Protein 6OSX (pdb70)

InterPro domains:
  IPR005586 ABC-type transport auxiliary lipoprotein component [PF03886] (26-181)
  IPR049736 Intermembrane transport lipoprotein PqiC [NF033620] (3-184)

Radius of gyration: 15.81 Å; Cα contacts (8 Å, |Δi|>4): 325; chains: 1; bounding box: 25×44×41 Å

Sequence (153 aa):
ETKSYYQLPLMNRLLWVEQVAVPDYLAGNGVVYQTSDDVQYVVIANNNLWASPLDQQLRNTLVANLSSQLPGWVVASQPLGSDQDTLNVTVTGFHGRYDGAVVVISGEEWLLNHQGQLIKRPFHLELKQQKDDGYDEMVKVLAQGWAQESANIAREIS

Foldseek 3Di:
DAAEEDAQDAALAEEAEEFEAEDPLQFDFFAWEAEDPPDIDGDDRYGYPDGPRVRLRRNLQRLLCVLNVNYRYDNDDDDPQHKYKYWYWYAAHHYNVQKTKTWTKMWIAGPNDIDIGIDIDIDGQPDDDPVSSSVVSSVVSSVVSVVVNVVVD

Organism: Enterobacter cloacae (NCBI:txid550)

B-factor: mean 19.91, std 10.63, range [5.83, 59.85]

Solvent-accessible surface area: 8246 Å² total; per-residue (Å²): 144,113,110,38,130,27,98,4,100,108,139,144,151,56,0,54,0,41,137,4,52,28,47,132,67,2,62,27,112,1,0,2,71,16,55,37,121,120,95,92,64,68,12,119,63,25,20,16,60,35,74,4,50,95,4,0,35,64,5,0,22,19,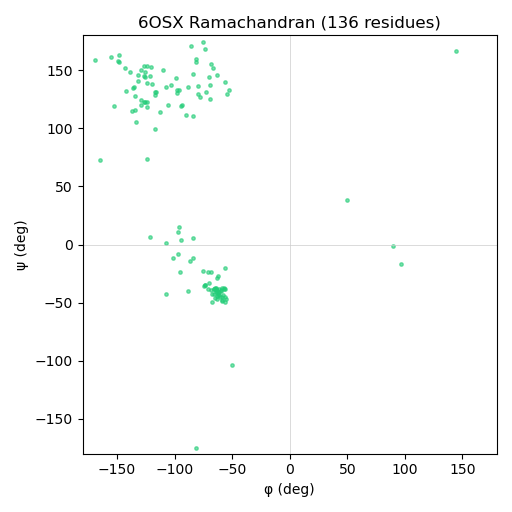9,0,49,66,65,3,124,44,31,57,13,22,29,119,80,65,25,124,111,30,15,24,0,53,3,47,0,66,1,2,8,0,48,123,72,20,7,0,9,0,17,10,76,9,47,22,48,78,131,51,128,97,64,121,99,111,18,119,23,90,46,133,21,176,145,140,45,69,98,39,3,8,118,12,0,20,91,0,2,35,84,1,0,22,48,0,5,158,93,15,104

Secondary structure (DSSP, 8-state):
---EEE-PPP--EEEEEPPPB--GGGSSSEEEEE-SSS-EEEEEEEEESS-HHHHHHHHHHHHHHHH-TTEEEESS---TT-EEEEEEEEEEEEETTSEEEEEEEEEEEETTEEEEEEEEEEEE-SS-SHHHHHHHHHHHHHHHHHHHHHHH-

Structure (mmCIF, N/CA/C/O backbone):
data_6OSX
#
_entry.id   6O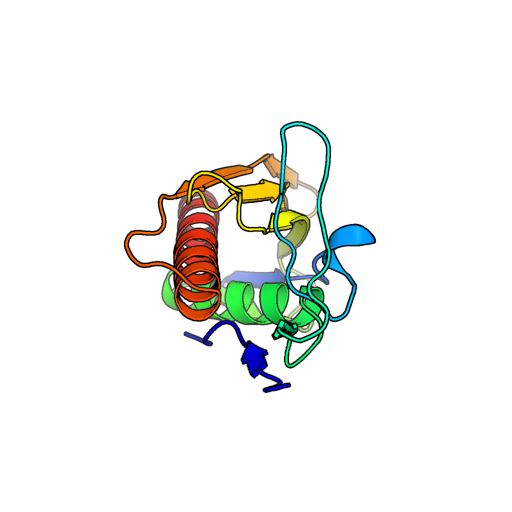SX
#
_cell.length_a   61.219
_cell.length_b   61.219
_cell.length_c   84.534
_cell.angle_alpha   90.000
_cell.angle_beta   90.000
_cell.angle_gamma   120.000
#
_symmetry.space_group_name_H-M   'P 61'
#
loop_
_entity.id
_entity.type
_entity.pdbx_description
1 polymer 'Protein YmbA'
2 non-polymer DI(HYDROXYETHYL)ETHER
3 non-polymer 'ACETATE ION'
4 non-polymer 'SULFATE ION'
5 water water
#
loop_
_atom_site.group_PDB
_atom_site.id
_atom_site.type_symbol
_atom_site.label_atom_id
_atom_site.label_alt_id
_atom_site.label_comp_id
_atom_site.label_asym_id
_atom_site.label_entity_id
_atom_site.label_seq_id
_atom_site.pdbx_PDB_ins_code
_atom_site.Cartn_x
_atom_site.Cartn_y
_atom_site.Cartn_z
_atom_site.occupancy
_atom_site.B_iso_or_equiv
_atom_site.auth_seq_id
_atom_site.auth_comp_id
_atom_site.auth_asym_id
_atom_site.auth_atom_id
_atom_site.pdbx_PDB_model_num
ATOM 1 N N . GLU A 1 1 ? 24.839 49.394 31.046 1.00 54.52 1 GLU A N 1
ATOM 2 C CA . GLU A 1 1 ? 26.274 49.198 30.891 1.00 49.99 1 GLU A CA 1
ATOM 3 C C . GLU A 1 1 ? 26.598 47.721 30.692 1.00 43.98 1 GLU A C 1
ATOM 4 O O . GLU A 1 1 ? 27.588 47.376 30.049 1.00 43.94 1 GLU A O 1
ATOM 6 N N . THR A 1 2 ? 25.752 46.855 31.247 1.00 39.48 2 THR A N 1
ATOM 7 C CA . THR A 1 2 ? 25.979 45.418 31.157 1.00 34.73 2 THR A CA 1
ATOM 8 C C . THR A 1 2 ? 25.778 44.942 29.723 1.00 27.47 2 THR A C 1
ATOM 9 O O . THR A 1 2 ? 24.724 45.174 29.121 1.00 37.34 2 THR A O 1
ATOM 13 N N . LYS A 1 3 ? 26.790 44.278 29.177 1.00 26.82 3 LYS A N 1
ATOM 14 C CA . LYS A 1 3 ? 26.724 43.714 27.835 1.00 23.65 3 LYS A CA 1
ATOM 15 C C . LYS A 1 3 ? 26.376 42.235 27.929 1.00 19.57 3 LYS A C 1
ATOM 16 O O . LYS A 1 3 ? 26.997 41.491 28.694 1.00 21.37 3 LYS A O 1
ATOM 22 N N . SER A 1 4 ? 25.387 41.811 27.147 1.00 13.38 4 SER A N 1
ATOM 23 C CA . SER A 1 4 ? 24.962 40.424 27.127 1.00 10.43 4 SER A CA 1
ATOM 24 C C . SER A 1 4 ? 24.968 39.911 25.700 1.00 9.43 4 SER A C 1
ATOM 25 O O . SER A 1 4 ? 24.655 40.643 24.754 1.00 9.86 4 SER A O 1
ATOM 28 N N . TYR A 1 5 ? 25.323 38.639 25.554 1.00 9.59 5 TYR A N 1
ATOM 29 C CA . TYR A 1 5 ? 25.401 37.994 24.255 1.00 8.94 5 TYR A CA 1
ATOM 30 C C . TYR A 1 5 ? 24.515 36.760 24.238 1.00 7.65 5 TYR A C 1
ATOM 31 O O . TYR A 1 5 ? 24.276 36.139 25.273 1.00 10.99 5 TYR A O 1
ATOM 40 N N . TYR A 1 6 ? 24.044 36.383 23.047 1.00 8.68 6 TYR A N 1
ATOM 41 C CA . TYR A 1 6 ? 22.994 35.377 22.930 1.00 7.63 6 TYR A CA 1
ATOM 42 C C . TYR A 1 6 ? 23.346 34.319 21.900 1.00 10.37 6 TYR A C 1
ATOM 43 O O . TYR A 1 6 ? 23.904 34.625 20.840 1.0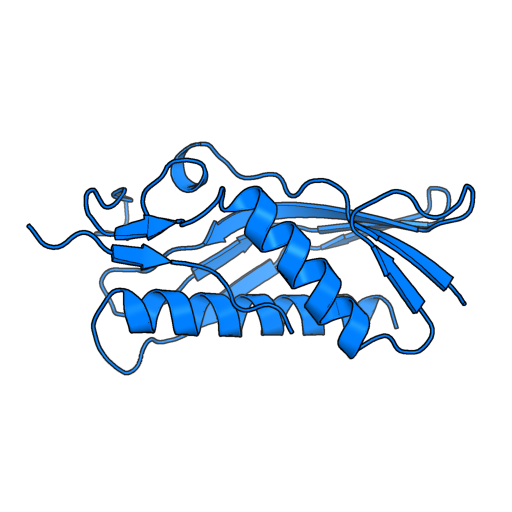0 11.21 6 TYR A O 1
ATOM 52 N N . GLN A 1 7 ? 23.005 33.070 22.215 1.00 14.41 7 GLN A N 1
ATOM 53 C CA . GLN A 1 7 ? 23.189 31.963 21.288 1.00 19.43 7 GLN A CA 1
ATOM 54 C C . GLN A 1 7 ? 21.929 31.106 21.293 1.00 22.43 7 GLN A C 1
ATOM 55 O O . GLN A 1 7 ? 21.361 30.830 22.353 1.00 29.57 7 GLN A O 1
ATOM 61 N N . LEU A 1 8 ? 21.474 30.711 20.112 1.00 18.39 8 LEU A N 1
ATOM 62 C CA . LEU A 1 8 ? 20.400 29.732 20.044 1.00 15.79 8 LEU A CA 1
ATOM 63 C C . LEU A 1 8 ? 20.969 28.374 20.435 1.00 18.84 8 LEU A C 1
ATOM 64 O O . LEU A 1 8 ? 22.027 27.987 19.928 1.00 23.06 8 LEU A O 1
ATOM 69 N N . PRO A 1 9 ? 20.323 27.641 21.335 1.00 20.68 9 PRO A N 1
ATOM 70 C CA . PRO A 1 9 ? 20.911 26.382 21.809 1.00 20.92 9 PRO A CA 1
ATOM 71 C C . PRO A 1 9 ? 20.896 25.318 20.721 1.00 20.79 9 PRO A C 1
ATOM 72 O O . PRO A 1 9 ? 19.953 25.229 19.930 1.00 20.82 9 PRO A O 1
ATOM 76 N N . LEU A 1 10 ? 21.948 24.500 20.695 1.00 22.11 10 LEU A N 1
ATOM 77 C CA . LEU A 1 10 ? 22.088 23.440 19.702 1.00 23.65 10 LEU A CA 1
ATOM 78 C C . LEU A 1 10 ? 21.532 22.130 20.251 1.00 24.11 10 LEU A C 1
ATOM 79 O O . LEU A 1 10 ? 22.019 21.619 21.265 1.00 25.53 10 LEU A O 1
ATOM 84 N N . MET A 1 11 ? 20.525 21.587 19.568 1.00 29.76 11 MET A N 1
ATOM 85 C CA . MET A 1 11 ? 19.838 20.357 19.973 1.00 37.66 11 MET A CA 1
ATOM 86 C C . MET A 1 11 ? 20.805 19.216 20.280 1.00 39.32 11 MET A C 1
ATOM 87 O O . MET A 1 11 ? 21.646 18.869 19.453 1.00 41.41 11 MET A O 1
ATOM 92 N N . ASN A 1 24 ? 20.632 5.871 3.962 1.00 33.83 24 ASN A N 1
ATOM 93 C CA . ASN A 1 24 ? 19.976 7.090 4.412 1.00 30.13 24 ASN A CA 1
ATOM 94 C C . ASN A 1 24 ? 19.681 8.009 3.239 1.00 31.04 24 ASN A C 1
ATOM 95 O O . ASN A 1 24 ? 20.185 7.815 2.134 1.00 38.62 24 ASN A O 1
ATOM 100 N N . ARG A 1 25 ? 18.850 9.011 3.489 1.00 24.03 25 ARG A N 1
ATOM 101 C CA . ARG A 1 25 ? 18.671 10.126 2.576 1.00 23.41 25 ARG A CA 1
ATOM 102 C C . ARG A 1 25 ? 19.527 11.283 3.079 1.00 19.97 25 ARG A C 1
ATOM 103 O O . ARG A 1 25 ? 19.674 11.479 4.287 1.00 23.24 25 ARG A O 1
ATOM 111 N N . LEU A 1 26 ? 20.116 12.033 2.149 1.00 16.72 26 LEU A N 1
ATOM 112 C CA . LEU A 1 26 ? 21.054 13.098 2.483 1.00 13.34 26 LEU A CA 1
ATOM 113 C C . LEU A 1 26 ? 20.412 14.460 2.250 1.00 12.64 26 LEU A C 1
ATOM 114 O O . LEU A 1 26 ? 19.780 14.687 1.212 1.00 15.86 26 LEU A O 1
ATOM 119 N N . LEU A 1 27 ? 20.604 15.378 3.200 1.00 12.21 27 LEU A N 1
ATOM 120 C CA . LEU A 1 27 ? 20.067 16.729 3.102 1.00 10.31 27 LEU A CA 1
ATOM 121 C C . LEU A 1 27 ? 21.143 17.737 3.479 1.00 9.84 27 LEU A C 1
ATOM 122 O O . LEU A 1 27 ? 21.591 17.775 4.633 1.00 11.95 27 LEU A O 1
ATOM 127 N N . TRP A 1 28 ? 21.541 18.561 2.514 1.00 11.17 28 TRP A N 1
ATOM 128 C CA . TRP A 1 28 ? 22.477 19.655 2.749 1.00 11.12 28 TRP A CA 1
ATOM 129 C C . TRP A 1 28 ? 21.688 20.935 3.012 1.00 10.17 28 TRP A C 1
ATOM 130 O O . TRP A 1 28 ? 20.925 21.388 2.152 1.00 11.04 28 TRP A O 1
ATOM 141 N N . VAL A 1 29 ? 21.869 21.514 4.195 1.00 10.82 29 VAL A N 1
ATOM 142 C CA . VAL A 1 29 ? 21.285 22.810 4.529 1.00 10.71 29 VAL A CA 1
ATOM 143 C C . VAL A 1 29 ? 22.283 23.891 4.123 1.00 8.09 29 VAL A C 1
ATOM 144 O O . VAL A 1 29 ? 23.350 24.037 4.732 1.00 11.22 29 VAL A O 1
ATOM 148 N N . GLU A 1 30 ? 21.931 24.665 3.099 1.00 14.55 30 GLU A N 1
ATOM 149 C CA . GLU A 1 30 ? 22.784 25.740 2.603 1.00 17.47 30 GLU A CA 1
ATOM 150 C C . GLU A 1 30 ? 22.742 26.955 3.539 1.00 18.57 30 GLU A C 1
ATOM 151 O O . GLU A 1 30 ? 22.012 26.988 4.536 1.00 16.11 30 GLU A O 1
ATOM 157 N N . GLN A 1 31 ? 23.586 27.944 3.242 1.00 20.86 31 GLN A N 1
ATOM 158 C CA . GLN A 1 31 ? 23.610 29.166 4.039 1.00 19.83 31 GLN A CA 1
ATOM 159 C C . GLN A 1 31 ? 22.223 29.792 4.109 1.00 20.04 31 GLN A C 1
ATOM 160 O O . GLN A 1 31 ? 21.563 29.983 3.085 1.00 22.66 31 GLN A O 1
ATOM 166 N N . VAL A 1 32 ? 21.788 30.106 5.330 1.00 17.56 32 VAL A N 1
ATOM 167 C CA . VAL A 1 32 ? 20.524 30.795 5.561 1.00 15.39 32 VAL A CA 1
ATOM 168 C C . VAL A 1 32 ? 20.718 32.272 5.246 1.00 15.47 32 VAL A C 1
ATOM 169 O O . VAL A 1 32 ? 21.652 32.910 5.750 1.00 17.35 32 VAL A O 1
ATOM 173 N N . ALA A 1 33 ? 19.857 32.817 4.389 1.00 11.40 33 ALA A N 1
ATOM 174 C CA . ALA A 1 33 ? 19.946 34.220 4.013 1.00 13.38 33 ALA A CA 1
ATOM 175 C C . ALA A 1 33 ? 19.153 35.078 4.992 1.00 12.14 33 ALA A C 1
ATOM 176 O O . ALA A 1 33 ? 18.025 34.741 5.360 1.00 11.84 33 ALA A O 1
ATOM 178 N N . VAL A 1 34 ? 19.744 36.193 5.409 1.00 13.68 34 VAL A N 1
ATOM 179 C CA . VAL A 1 34 ? 19.030 37.145 6.259 1.00 12.63 34 VAL A CA 1
ATOM 180 C C . VAL A 1 34 ? 19.193 38.562 5.716 1.00 15.04 34 VAL A C 1
ATOM 181 O O . VAL A 1 34 ? 20.254 38.907 5.167 1.00 20.15 34 VAL A O 1
ATOM 185 N N . PRO A 1 35 ? 18.182 39.415 5.857 1.00 14.51 35 PRO A N 1
ATOM 186 C CA . PRO A 1 35 ? 18.317 40.811 5.423 1.00 14.87 35 PRO A CA 1
ATOM 187 C C . PRO A 1 35 ? 19.194 41.605 6.383 1.00 13.94 35 PRO A C 1
ATOM 188 O O . PRO A 1 35 ? 19.504 41.174 7.497 1.00 15.76 35 PRO A O 1
ATOM 192 N N . ASP A 1 36 ? 19.568 42.810 5.937 1.00 13.70 36 ASP A N 1
ATOM 193 C CA . ASP A 1 36 ? 20.533 43.625 6.679 1.00 13.42 36 ASP A CA 1
ATOM 194 C C . ASP A 1 36 ? 20.099 43.885 8.117 1.00 14.47 36 ASP A C 1
ATOM 195 O O . ASP A 1 36 ? 20.944 43.925 9.019 1.00 15.07 36 ASP A O 1
ATOM 200 N N . TYR A 1 37 ? 18.799 44.106 8.350 1.00 13.89 37 TYR A N 1
ATOM 201 C CA . TYR A 1 37 ? 18.374 44.512 9.690 1.00 12.85 37 TYR A CA 1
ATOM 202 C C . TYR A 1 37 ? 18.546 43.400 10.709 1.00 14.03 37 TYR A C 1
ATOM 203 O O . TYR A 1 37 ? 18.679 43.687 11.906 1.00 16.66 37 TYR A O 1
ATOM 212 N N . LEU A 1 38 ? 18.575 42.148 10.262 1.00 13.69 38 LEU A N 1
ATOM 213 C CA . LEU A 1 38 ? 18.801 41.012 11.144 1.00 14.47 38 LEU A CA 1
ATOM 214 C C . LEU A 1 38 ? 20.250 40.561 11.156 1.00 17.49 38 LEU A C 1
ATOM 215 O O . LEU A 1 38 ? 20.616 39.727 11.992 1.00 19.58 38 LEU A O 1
ATOM 220 N N . ALA A 1 39 ? 21.080 41.108 10.268 1.00 14.91 39 ALA A N 1
ATOM 221 C CA . ALA A 1 39 ? 22.452 40.663 10.083 1.00 15.51 39 ALA A CA 1
ATOM 222 C C . ALA A 1 39 ? 23.456 41.470 10.889 1.00 18.15 39 ALA A C 1
ATOM 223 O O . ALA A 1 39 ? 24.663 41.246 10.750 1.00 23.36 39 ALA A O 1
ATOM 225 N N . GLY A 1 40 ? 22.996 42.409 11.712 1.00 20.48 40 GLY A N 1
ATOM 226 C CA . GLY A 1 40 ? 23.887 43.155 12.568 1.00 23.51 40 GLY A CA 1
ATOM 227 C C . GLY A 1 40 ? 24.233 42.375 13.815 1.00 24.84 40 GLY A C 1
ATOM 228 O O . GLY A 1 40 ? 23.869 41.214 13.993 1.00 27.88 40 GLY A O 1
ATOM 229 N N . ASN A 1 41 ? 24.967 43.037 14.702 1.00 24.26 41 ASN A N 1
ATOM 230 C CA . ASN A 1 41 ? 25.345 42.382 15.946 1.00 24.91 41 ASN A CA 1
ATOM 231 C C . ASN A 1 41 ? 24.164 42.299 16.905 1.00 19.77 41 ASN A C 1
ATOM 232 O O . ASN A 1 41 ? 24.009 41.307 17.626 1.00 17.97 41 ASN A O 1
ATOM 237 N N . GLY A 1 42 ? 23.310 43.317 16.913 1.00 16.30 42 GLY A N 1
ATOM 238 C CA . GLY A 1 42 ? 22.276 43.397 17.923 1.00 14.42 42 GLY A CA 1
ATOM 239 C C . GLY A 1 42 ? 21.034 42.589 17.582 1.00 12.55 42 GLY A C 1
ATOM 240 O O . GLY A 1 42 ? 20.640 42.430 16.423 1.00 12.04 42 GLY A O 1
ATOM 241 N N . VAL A 1 43 ? 20.407 42.066 18.635 1.00 11.87 43 VAL A N 1
ATOM 242 C CA . VAL A 1 43 ? 19.078 41.502 18.497 1.00 9.86 43 VAL A CA 1
ATOM 243 C C . VAL A 1 43 ? 18.096 42.623 18.160 1.00 9.10 43 VAL A C 1
ATOM 244 O O . VAL A 1 43 ? 18.279 43.788 18.538 1.00 13.43 43 VAL A O 1
AT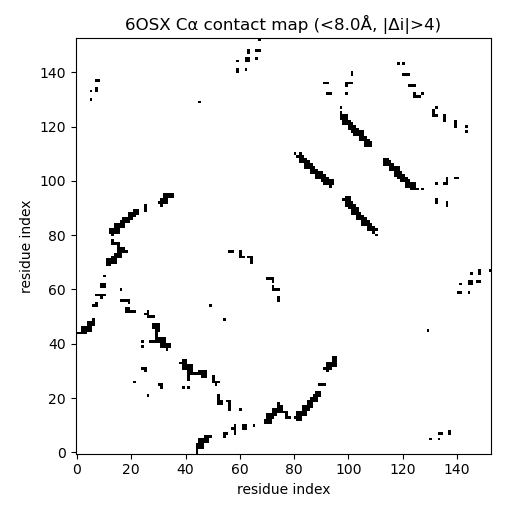OM 248 N N . VAL A 1 44 ? 17.040 42.275 17.461 1.00 9.10 44 VAL A N 1
ATOM 249 C CA . VAL A 1 44 ? 16.108 43.269 16.945 1.00 9.56 44 VAL A CA 1
ATOM 250 C C . VAL A 1 44 ? 14.851 43.297 17.792 1.00 8.82 44 VAL A C 1
ATOM 251 O O . VAL A 1 44 ? 14.307 42.245 18.170 1.00 9.04 44 VAL A O 1
ATOM 255 N N . TYR A 1 45 ? 14.381 44.508 18.079 1.00 8.29 45 TYR A N 1
ATOM 256 C CA . TYR A 1 45 ? 13.124 44.724 18.775 1.00 7.57 45 TYR A CA 1
ATOM 257 C C . TYR A 1 45 ? 12.269 45.672 17.954 1.00 8.24 45 TYR A C 1
ATOM 258 O O . TYR A 1 45 ? 12.698 46.790 17.636 1.00 10.16 45 TYR A O 1
ATOM 267 N N . GLN A 1 46 ? 11.071 45.227 17.599 1.00 6.08 46 GLN A N 1
ATOM 268 C CA . GLN A 1 46 ? 10.151 46.066 16.838 1.00 5.83 46 GLN A CA 1
ATOM 269 C C . GLN A 1 46 ? 9.399 46.961 17.817 1.00 8.27 46 GLN A C 1
ATOM 270 O O . GLN A 1 46 ? 8.579 46.478 18.611 1.00 9.18 46 GLN A O 1
ATOM 276 N N . THR A 1 47 ? 9.691 48.262 17.777 1.00 9.20 47 THR A N 1
ATOM 277 C CA . THR A 1 47 ? 9.172 49.231 18.739 1.00 8.89 47 THR A CA 1
ATOM 278 C C . THR A 1 47 ? 7.807 49.793 18.364 1.00 10.67 47 THR A C 1
ATOM 279 O O . THR A 1 47 ? 7.170 50.445 19.196 1.00 12.29 47 THR A O 1
ATOM 283 N N . SER A 1 48 ? 7.356 49.605 17.133 1.00 9.31 48 SER A N 1
ATOM 284 C CA . SER A 1 48 ? 6.084 50.168 16.700 1.00 8.58 48 SER A CA 1
ATOM 285 C C . SER A 1 48 ? 5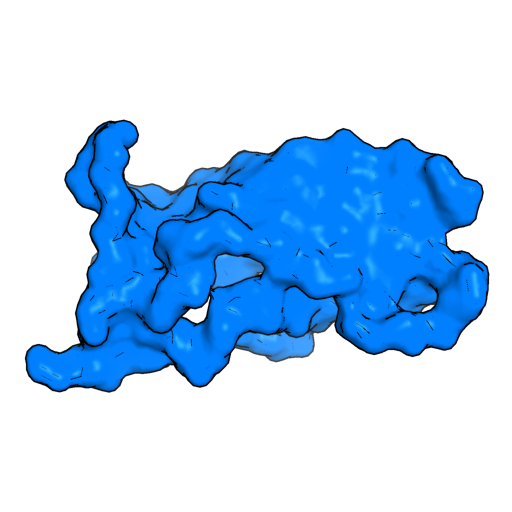.657 49.412 15.454 1.00 9.98 48 SER A C 1
ATOM 286 O O . SER A 1 48 ? 6.329 48.470 15.022 1.00 11.55 48 SER A O 1
ATOM 289 N N A ASP A 1 49 ? 4.541 49.856 14.860 0.58 12.45 49 ASP A N 1
ATOM 290 N N B ASP A 1 49 ? 4.536 49.813 14.862 0.42 10.32 49 ASP A N 1
ATOM 291 C CA A ASP A 1 49 ? 4.067 49.276 13.608 0.58 15.13 49 ASP A CA 1
ATOM 292 C CA B ASP A 1 49 ? 4.182 49.109 13.636 0.42 10.27 49 ASP A CA 1
ATOM 293 C C A ASP A 1 49 ? 5.032 49.502 12.449 0.58 12.66 49 ASP A C 1
ATOM 294 C C B ASP A 1 49 ? 5.120 49.417 12.474 0.42 8.40 49 ASP A C 1
ATOM 295 O O A ASP A 1 49 ? 4.944 48.790 11.443 0.58 17.83 49 ASP A O 1
ATOM 296 O O B ASP A 1 49 ? 5.097 48.681 11.481 0.42 12.00 49 ASP A O 1
ATOM 305 N N . VAL A 1 50 ? 5.961 50.449 12.577 1.00 9.73 50 VAL A N 1
ATOM 306 C CA . VAL A 1 50 ? 6.875 50.795 11.490 1.00 10.26 50 VAL A CA 1
ATOM 307 C C . VAL A 1 50 ? 8.356 50.572 11.792 1.00 10.88 50 VAL A C 1
ATOM 308 O O . VAL A 1 50 ? 9.152 50.517 10.842 1.00 14.05 50 VAL A O 1
ATOM 312 N N . GLN A 1 51 ? 8.775 50.489 13.054 1.00 8.27 51 GLN A N 1
ATOM 313 C CA . GLN A 1 51 ? 10.194 50.626 13.372 1.00 8.23 51 GLN A CA 1
ATOM 314 C C . GLN A 1 51 ? 10.764 49.384 14.045 1.00 7.38 51 GLN A C 1
ATOM 315 O O . GLN A 1 51 ? 10.133 48.790 14.928 1.00 8.74 51 GLN A O 1
ATOM 321 N N . TYR A 1 52 ? 11.975 49.016 13.628 1.00 7.77 52 TYR A N 1
ATOM 322 C CA . TYR A 1 52 ? 12.743 47.909 14.190 1.00 8.08 52 TYR A CA 1
ATOM 323 C C . TYR A 1 52 ? 14.076 48.479 14.646 1.00 9.53 52 TYR A C 1
ATOM 324 O O . TYR A 1 52 ? 14.799 49.076 13.849 1.00 15.13 52 TYR A O 1
ATOM 333 N N A VAL A 1 53 ? 14.415 48.279 15.916 0.53 8.53 53 VAL A N 1
ATOM 334 N N B VAL A 1 53 ? 14.391 48.337 15.929 0.47 9.80 53 VAL A N 1
ATOM 335 C CA A VAL A 1 53 ? 15.628 48.848 16.491 0.53 9.09 53 VAL A CA 1
ATOM 336 C CA B VAL A 1 53 ? 15.642 48.859 16.467 0.47 11.03 53 VAL A CA 1
ATOM 337 C C A VAL A 1 53 ? 16.607 47.734 16.826 0.53 8.16 53 VAL A C 1
ATOM 338 C C B VAL A 1 53 ? 16.594 47.705 16.725 0.47 9.53 53 VAL A C 1
ATOM 339 O O A VAL A 1 53 ? 16.221 46.705 17.390 0.53 10.99 53 VAL A O 1
ATOM 340 O O B VAL A 1 53 ? 16.175 46.607 17.108 0.47 10.27 53 VAL A O 1
ATOM 347 N N . ILE A 1 54 ? 17.878 47.954 16.495 1.00 10.21 54 ILE A N 1
ATOM 348 C CA . ILE A 1 54 ? 18.938 46.997 16.770 1.00 9.21 54 ILE A CA 1
ATOM 349 C C . ILE A 1 54 ? 19.494 47.332 18.146 1.00 10.15 54 ILE A C 1
ATOM 350 O O . ILE A 1 54 ? 19.902 48.473 18.399 1.00 13.07 54 ILE A O 1
ATOM 355 N N . ALA A 1 55 ? 19.472 46.352 19.050 1.00 11.76 55 ALA A N 1
ATOM 356 C CA . ALA A 1 55 ? 19.975 46.574 20.402 1.00 12.45 55 ALA A CA 1
ATOM 357 C C . ALA A 1 55 ? 21.466 46.897 20.381 1.00 14.13 55 ALA A C 1
ATOM 358 O O . ALA A 1 55 ? 22.230 46.381 19.563 1.00 14.96 55 ALA A O 1
ATOM 360 N N . ASN A 1 56 ? 21.886 47.760 21.298 1.00 15.96 56 ASN A N 1
ATOM 361 C CA . ASN A 1 56 ? 23.296 48.112 21.387 1.00 18.08 56 ASN A CA 1
ATOM 362 C C . ASN A 1 56 ? 24.053 47.290 22.419 1.00 18.63 56 ASN A C 1
ATOM 363 O O . ASN A 1 56 ? 25.275 47.145 22.298 1.00 18.46 56 ASN A O 1
ATOM 368 N N . ASN A 1 57 ? 23.362 46.741 23.416 1.00 14.98 57 ASN A N 1
ATOM 369 C CA . ASN A 1 57 ? 24.010 46.029 24.510 1.00 15.42 57 ASN A CA 1
ATOM 370 C C . ASN A 1 57 ? 23.550 44.589 24.637 1.00 13.22 57 ASN A C 1
ATOM 371 O O . ASN A 1 57 ? 23.924 43.911 25.605 1.00 15.80 57 ASN A O 1
ATOM 376 N N . ASN A 1 58 ? 22.748 44.103 23.694 1.00 11.60 58 ASN A N 1
ATOM 377 C CA . ASN A 1 58 ? 22.261 42.730 23.706 1.00 9.23 58 ASN A CA 1
ATOM 378 C C . ASN A 1 58 ? 22.466 42.195 22.303 1.00 9.28 58 ASN A C 1
ATOM 379 O O . ASN A 1 58 ? 21.747 42.587 21.377 1.00 10.65 58 ASN A O 1
ATOM 384 N N . LEU A 1 59 ? 23.471 41.339 22.151 1.00 8.34 59 LEU A N 1
ATOM 385 C CA . LEU A 1 59 ? 24.081 41.044 20.862 1.00 8.47 59 LEU A CA 1
ATOM 386 C C . LEU A 1 59 ? 24.149 39.539 20.644 1.00 10.10 59 LEU A C 1
ATOM 387 O O . LEU A 1 59 ? 24.274 38.766 21.593 1.00 11.09 59 LEU A O 1
ATOM 392 N N . TRP A 1 60 ? 24.094 39.121 19.381 1.00 8.65 60 TRP A N 1
ATOM 393 C CA . TRP A 1 60 ? 24.327 37.714 19.070 1.00 9.05 60 TRP A CA 1
ATOM 394 C C . TRP A 1 60 ? 25.791 37.355 19.318 1.00 8.66 60 TRP A C 1
ATOM 395 O O . TRP A 1 60 ? 26.704 38.111 18.965 1.00 10.81 60 TRP A O 1
ATOM 406 N N . ALA A 1 61 ? 26.019 36.189 19.934 1.00 10.53 61 ALA A N 1
ATOM 407 C CA . ALA A 1 61 ? 27.385 35.757 20.232 1.00 10.87 61 ALA A CA 1
ATOM 408 C C . ALA A 1 61 ? 28.152 35.355 18.978 1.00 14.13 61 ALA A C 1
ATOM 409 O O . ALA A 1 61 ? 29.390 35.359 18.982 1.00 16.55 61 ALA A O 1
ATOM 411 N N . SER A 1 62 ? 27.441 34.975 17.929 1.00 13.09 62 SER A N 1
ATOM 412 C CA . SER A 1 62 ? 28.005 34.668 16.628 1.00 14.55 62 SER A CA 1
ATOM 413 C C . SER A 1 62 ? 26.946 35.056 15.612 1.00 14.09 62 SER A C 1
ATOM 414 O O . SER A 1 62 ? 25.793 35.291 15.990 1.00 13.36 62 SER A O 1
ATOM 417 N N . PRO A 1 63 ? 27.311 35.205 14.339 1.00 15.95 63 PRO A N 1
ATOM 418 C CA . PRO A 1 63 ? 26.350 35.728 13.358 1.00 14.61 63 PRO A CA 1
ATOM 419 C C . PRO A 1 63 ? 25.040 34.949 13.355 1.00 11.23 63 PRO A C 1
ATOM 420 O O . PRO A 1 63 ? 25.023 33.717 13.348 1.00 12.95 63 PRO A O 1
ATOM 424 N N . LEU A 1 64 ? 23.928 35.688 13.377 1.00 12.09 64 LEU A N 1
ATOM 425 C CA . LEU A 1 64 ? 22.617 35.047 13.446 1.00 9.28 64 LEU A CA 1
ATOM 426 C C . LEU A 1 64 ? 22.402 34.080 12.285 1.00 9.83 64 LEU A C 1
ATOM 427 O O . LEU A 1 64 ? 21.828 33.001 12.471 1.00 10.55 64 LEU A O 1
ATOM 432 N N . ASP A 1 65 ? 22.867 34.433 11.079 1.00 10.71 65 ASP A N 1
ATOM 433 C CA . ASP A 1 65 ? 22.657 33.531 9.949 1.00 13.50 65 ASP A CA 1
ATOM 434 C C . ASP A 1 65 ? 23.329 32.180 10.175 1.00 14.08 65 ASP A C 1
ATOM 435 O O . ASP A 1 65 ? 22.752 31.130 9.859 1.00 11.63 65 ASP A O 1
ATOM 440 N N . GLN A 1 66 ? 24.519 32.180 10.779 1.00 14.19 66 GLN A N 1
ATOM 441 C CA . GLN A 1 66 ? 25.182 30.921 11.100 1.00 12.83 66 GLN A CA 1
ATOM 442 C C . GLN A 1 66 ? 24.425 30.160 12.181 1.00 12.13 66 GLN A C 1
ATOM 443 O O . GLN A 1 66 ? 24.271 28.934 12.095 1.00 13.53 66 GLN A O 1
ATOM 449 N N . GLN A 1 67 ? 23.954 30.868 13.210 1.00 8.61 67 GLN A N 1
ATOM 450 C CA . GLN A 1 67 ? 23.203 30.214 14.279 1.00 9.39 67 GLN A CA 1
ATOM 451 C C . GLN A 1 67 ? 21.917 29.593 13.758 1.00 8.94 67 GLN A C 1
ATOM 452 O O . GLN A 1 67 ? 21.548 28.483 14.163 1.00 11.16 67 GLN A O 1
ATOM 458 N N . LEU A 1 68 ? 21.209 30.303 12.879 1.00 8.11 68 LEU A N 1
ATOM 459 C CA . LEU A 1 68 ? 19.989 29.746 12.300 1.00 8.55 68 LEU A CA 1
ATOM 460 C C . LEU A 1 68 ? 20.290 28.475 11.521 1.00 8.20 68 LEU A C 1
ATOM 461 O O . LEU A 1 68 ? 19.553 27.484 11.625 1.00 9.97 68 LEU A O 1
ATOM 466 N N . ARG A 1 69 ? 21.368 28.485 10.733 1.00 10.27 69 ARG A N 1
ATOM 467 C CA . ARG A 1 69 ? 21.722 27.306 9.949 1.00 9.76 69 ARG A CA 1
ATOM 468 C C . ARG A 1 69 ? 22.101 26.138 10.852 1.00 9.08 69 ARG A C 1
ATOM 469 O O . ARG A 1 69 ? 21.636 25.009 10.650 1.00 10.77 69 ARG A O 1
ATOM 477 N N . ASN A 1 70 ? 22.935 26.393 11.865 1.00 10.73 70 ASN A N 1
ATOM 478 C CA . ASN A 1 70 ? 23.429 25.304 12.704 1.00 10.33 70 ASN A CA 1
ATOM 479 C C . ASN A 1 70 ? 22.316 24.698 13.544 1.00 10.66 70 ASN A C 1
ATOM 480 O O . ASN A 1 70 ? 22.257 23.473 13.712 1.00 13.45 70 ASN A O 1
ATOM 485 N N . THR A 1 71 ? 21.407 25.528 14.060 1.00 10.57 71 THR A N 1
ATOM 486 C CA . THR A 1 71 ? 20.303 24.976 14.840 1.00 10.45 71 THR A CA 1
ATOM 487 C C . THR A 1 71 ? 19.281 24.281 13.947 1.00 10.76 71 THR A C 1
ATOM 488 O O . THR A 1 71 ? 18.700 23.265 14.348 1.00 12.86 7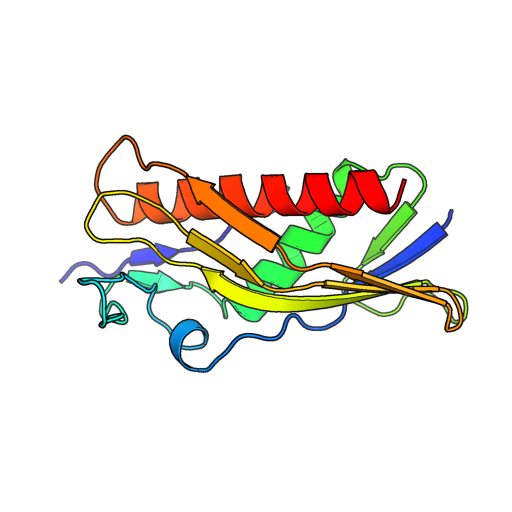1 THR A O 1
ATOM 492 N N . LEU A 1 72 ? 19.053 24.799 12.737 1.00 11.24 72 LEU A N 1
ATOM 493 C CA . LEU A 1 72 ? 18.183 24.101 11.797 1.00 9.98 72 LEU A CA 1
ATOM 494 C C . LEU A 1 72 ? 18.717 22.702 11.501 1.00 9.74 72 LEU A C 1
ATOM 495 O O . LEU A 1 72 ? 17.962 21.721 11.509 1.00 12.00 72 LEU A O 1
ATOM 500 N N . VAL A 1 73 ? 20.028 22.588 11.255 1.00 11.27 73 VAL A N 1
ATOM 501 C CA . VAL A 1 73 ? 20.637 21.273 11.046 1.00 11.99 73 VAL A CA 1
ATOM 502 C C . VAL A 1 73 ? 20.422 20.372 12.260 1.00 11.53 73 VAL A C 1
ATOM 503 O O . VAL A 1 73 ? 20.000 19.219 12.128 1.00 13.57 73 VAL A O 1
ATOM 507 N N . ALA A 1 74 ? 20.700 20.887 13.465 1.00 12.33 74 ALA A N 1
ATOM 508 C CA . ALA A 1 74 ? 20.579 20.054 14.661 1.00 14.62 74 ALA A CA 1
ATOM 509 C C . ALA A 1 74 ? 19.131 19.661 14.913 1.00 14.90 74 ALA A C 1
ATOM 510 O O . ALA A 1 74 ? 18.845 18.505 15.261 1.00 16.19 74 ALA A O 1
ATOM 512 N N . ASN A 1 75 ? 18.208 20.616 14.750 1.00 13.69 75 ASN A N 1
ATOM 513 C CA . ASN A 1 75 ? 16.788 20.341 14.947 1.00 13.41 75 ASN A CA 1
ATOM 514 C C . ASN A 1 75 ? 16.280 19.316 13.938 1.00 13.62 75 ASN A C 1
ATOM 515 O O . ASN A 1 75 ? 15.568 18.374 14.298 1.00 17.26 75 ASN A O 1
ATOM 520 N N . LEU A 1 76 ? 16.616 19.500 12.659 1.00 12.65 76 LEU A N 1
ATOM 521 C CA . LEU A 1 76 ? 16.188 18.548 11.637 1.00 13.22 76 LEU A CA 1
ATOM 522 C C . LEU A 1 76 ? 16.784 17.171 11.880 1.00 16.81 76 LEU A C 1
ATOM 523 O O . LEU A 1 76 ? 16.110 16.155 11.682 1.00 17.16 76 LEU A O 1
ATOM 528 N N . SER A 1 77 ? 18.056 17.116 12.291 1.00 16.23 77 SER A N 1
ATOM 529 C CA . SER A 1 77 ? 18.696 15.828 12.548 1.00 17.51 77 SER A CA 1
ATOM 530 C C . SER A 1 77 ? 17.943 15.045 13.611 1.00 20.22 77 SER A C 1
ATOM 531 O O . SER A 1 77 ? 17.828 13.816 13.523 1.00 23.68 77 SER A O 1
ATOM 534 N N . SER A 1 78 ? 17.419 15.740 14.623 1.00 19.79 78 SER A N 1
ATOM 535 C CA . SER A 1 78 ? 16.762 15.047 15.724 1.00 24.19 78 SER A CA 1
ATOM 536 C C . SER A 1 78 ? 15.382 14.523 15.347 1.00 28.59 78 SER A C 1
ATOM 537 O O . SER A 1 78 ? 14.903 13.579 15.980 1.00 28.31 78 SER A O 1
ATOM 540 N N . GLN A 1 79 ? 14.727 15.088 14.333 1.00 25.79 79 GLN A N 1
ATOM 541 C CA . GLN A 1 79 ? 13.406 14.595 13.961 1.00 30.78 79 GLN A CA 1
ATOM 542 C C . GLN A 1 79 ? 13.366 13.805 12.665 1.00 30.07 79 GLN A C 1
ATOM 543 O O . GLN A 1 79 ? 12.285 13.356 12.273 1.00 32.56 79 GLN A O 1
ATOM 549 N N . LEU A 1 80 ? 14.501 13.611 12.000 1.00 26.56 80 LEU A N 1
ATOM 550 C CA . LEU A 1 80 ? 14.572 12.846 10.754 1.00 25.72 80 LEU A CA 1
ATOM 551 C C . LEU A 1 80 ? 15.583 11.717 10.918 1.00 28.66 80 LEU A C 1
ATOM 552 O O . LEU A 1 80 ? 16.686 11.764 10.362 1.00 27.88 80 LEU A O 1
ATOM 557 N N . PRO A 1 81 ? 15.230 10.675 11.677 1.00 32.25 81 PRO A N 1
ATOM 558 C CA . PRO A 1 81 ? 16.200 9.598 11.934 1.00 36.49 81 PRO A CA 1
ATOM 559 C C . PRO A 1 81 ? 16.657 8.866 10.686 1.00 36.28 81 PRO A C 1
ATOM 560 O O . PRO A 1 81 ? 17.770 8.325 10.671 1.00 41.80 81 PRO A O 1
ATOM 564 N N . GLY A 1 82 ? 15.838 8.829 9.640 1.00 32.79 82 GLY A N 1
ATOM 565 C CA . GLY A 1 82 ? 16.232 8.208 8.395 1.00 32.13 82 GLY A CA 1
ATOM 566 C C . GLY A 1 82 ? 17.040 9.081 7.466 1.00 29.44 82 GLY A C 1
ATOM 567 O O . GLY A 1 82 ? 17.329 8.669 6.339 1.00 30.72 82 GLY A O 1
ATOM 568 N N . TRP A 1 83 ? 17.418 10.280 7.903 1.00 24.70 83 TRP A N 1
ATOM 569 C CA . TRP A 1 83 ? 18.159 11.224 7.083 1.00 19.04 83 TRP A CA 1
ATOM 570 C C . TRP A 1 83 ? 19.490 11.557 7.741 1.00 20.24 83 TRP A C 1
ATOM 571 O O . TRP A 1 83 ? 19.629 11.504 8.968 1.00 22.50 83 TRP A O 1
ATOM 582 N N . VAL A 1 84 ? 20.468 11.910 6.913 1.00 17.20 84 VAL A N 1
ATOM 583 C CA . VAL A 1 84 ? 21.676 12.594 7.361 1.00 15.51 84 VAL A CA 1
ATOM 584 C C . VAL A 1 84 ? 21.555 14.046 6.924 1.00 15.93 84 VAL A C 1
ATOM 585 O O . VAL A 1 84 ? 21.420 14.329 5.727 1.00 15.31 84 VAL A O 1
ATOM 589 N N . VAL A 1 85 ? 21.582 14.963 7.893 1.00 15.94 85 VAL A N 1
ATOM 590 C CA . VAL A 1 85 ? 21.413 16.391 7.653 1.00 12.51 85 VAL A CA 1
ATOM 591 C C . VAL A 1 85 ? 22.696 17.090 8.071 1.00 12.67 85 VAL A C 1
ATOM 592 O O . VAL A 1 85 ? 23.204 16.848 9.172 1.00 15.34 85 VAL A O 1
ATOM 596 N N . ALA A 1 86 ? 23.218 17.961 7.209 1.00 11.30 86 ALA A N 1
ATOM 597 C CA . ALA A 1 86 ? 24.473 18.637 7.524 1.00 11.64 86 ALA A CA 1
ATOM 598 C C . ALA A 1 86 ? 24.494 20.031 6.915 1.00 11.98 86 ALA A C 1
ATOM 599 O O . ALA A 1 86 ? 23.812 20.306 5.928 1.00 12.84 86 ALA A O 1
ATOM 601 N N . SER A 1 87 ? 25.323 20.903 7.503 1.00 11.05 87 SER A N 1
ATOM 602 C CA . SER A 1 87 ? 25.613 22.217 6.940 1.00 10.87 87 SER A CA 1
ATOM 603 C C . SER A 1 87 ? 26.716 22.190 5.882 1.00 13.12 87 SER A C 1
ATOM 604 O O . SER A 1 87 ? 26.919 23.197 5.192 1.00 14.98 87 SER A O 1
ATOM 607 N N . GLN A 1 88 ? 27.439 21.093 5.749 1.00 16.10 88 GLN A N 1
ATOM 608 C CA . GLN A 1 88 ? 28.407 20.955 4.678 1.00 18.09 88 GLN A CA 1
ATOM 609 C C . GLN A 1 88 ? 27.906 19.934 3.670 1.00 16.97 88 GLN A C 1
ATOM 610 O O . GLN A 1 88 ? 27.172 19.012 4.039 1.00 17.34 88 GLN A O 1
ATOM 616 N N . PRO A 1 89 ? 28.269 20.075 2.392 1.00 14.64 89 PRO A N 1
ATOM 617 C CA . PRO A 1 89 ? 27.763 19.140 1.380 1.00 15.69 89 PRO A CA 1
ATOM 618 C C . PRO A 1 89 ? 28.102 17.699 1.730 1.00 15.34 89 PRO A C 1
ATOM 619 O O . PRO A 1 89 ? 29.203 17.395 2.201 1.00 15.54 89 PRO A O 1
ATOM 623 N N . LEU A 1 90 ? 27.138 16.813 1.478 1.00 14.33 90 LEU A N 1
ATOM 624 C CA . LEU A 1 90 ? 27.200 15.406 1.852 1.00 14.50 90 LEU A CA 1
ATOM 625 C C . LEU A 1 90 ? 27.417 14.468 0.679 1.00 16.73 90 LEU A C 1
ATOM 626 O O . LEU A 1 90 ? 28.187 13.514 0.795 1.00 17.73 90 LEU A O 1
ATOM 631 N N . GLY A 1 91 ? 26.747 14.687 -0.443 1.00 16.70 91 GLY A N 1
ATOM 632 C CA . GLY A 1 91 ? 26.873 13.762 -1.550 1.00 18.73 91 GLY A CA 1
ATOM 633 C C . GLY A 1 91 ? 26.251 14.333 -2.798 1.00 19.36 91 GLY A C 1
ATOM 634 O O . GLY A 1 91 ? 25.390 15.214 -2.739 1.00 18.87 91 GLY A O 1
ATOM 635 N N . SER A 1 92 ? 26.687 13.798 -3.938 1.00 21.39 92 SER A N 1
ATOM 636 C CA . SER A 1 92 ? 26.221 14.335 -5.213 1.00 25.38 92 SER A CA 1
ATOM 637 C C . SER A 1 92 ? 24.713 14.173 -5.407 1.00 25.61 92 SER A C 1
ATOM 638 O O . SER A 1 92 ? 24.092 14.994 -6.092 1.00 29.34 92 SER A O 1
ATOM 641 N N . ASP A 1 93 ? 24.102 13.148 -4.811 1.00 25.32 93 ASP A N 1
ATOM 642 C CA . ASP A 1 93 ? 22.667 12.908 -4.951 1.00 23.21 93 ASP A CA 1
ATOM 643 C C . ASP A 1 93 ? 21.840 13.490 -3.802 1.00 23.25 93 ASP A C 1
ATOM 644 O O . ASP A 1 93 ? 20.665 13.135 -3.649 1.00 26.03 93 ASP A O 1
ATOM 649 N N . GLN A 1 94 ? 22.415 14.380 -3.003 1.00 18.01 94 GLN A N 1
ATOM 650 C CA . GLN A 1 94 ? 21.724 14.912 -1.840 1.00 15.11 94 GLN A CA 1
ATOM 651 C C . GLN A 1 94 ? 20.559 15.801 -2.262 1.00 14.36 94 GLN A C 1
ATOM 652 O O . GLN A 1 94 ? 20.531 16.372 -3.361 1.00 17.32 94 GLN A O 1
ATOM 658 N N . ASP A 1 95 ? 19.584 15.914 -1.365 1.00 12.34 95 ASP A N 1
ATOM 659 C CA . ASP A 1 95 ? 18.648 17.020 -1.447 1.00 12.65 95 ASP A CA 1
ATOM 660 C C . ASP A 1 95 ? 19.288 18.255 -0.826 1.00 13.05 95 ASP A C 1
ATOM 661 O O . ASP A 1 95 ? 20.238 18.159 -0.039 1.00 13.93 95 ASP A O 1
ATOM 666 N N . THR A 1 96 ? 18.764 19.429 -1.182 1.00 10.82 96 THR A N 1
ATOM 667 C CA . THR A 1 96 ? 19.234 20.680 -0.595 1.00 10.90 96 THR A CA 1
ATOM 668 C C . THR A 1 96 ? 18.076 21.465 0.004 1.00 10.34 96 THR A C 1
ATOM 669 O O . THR A 1 96 ? 16.943 21.420 -0.489 1.00 12.52 96 THR A O 1
ATOM 673 N N . LEU A 1 97 ? 18.383 22.211 1.066 1.00 10.20 97 LEU A N 1
ATOM 674 C CA . LEU A 1 97 ? 17.417 23.093 1.703 1.00 10.98 97 LEU A CA 1
ATOM 675 C C . LEU A 1 97 ? 18.022 24.485 1.766 1.00 9.71 97 LEU A C 1
ATOM 676 O O . LEU A 1 97 ? 19.111 24.667 2.332 1.00 11.72 97 LEU A O 1
ATOM 681 N N . ASN A 1 98 ? 17.323 25.458 1.182 1.00 10.17 98 ASN A N 1
ATOM 682 C CA . ASN A 1 98 ? 17.718 26.859 1.220 1.00 11.02 98 ASN A CA 1
ATOM 683 C C . ASN A 1 98 ? 16.642 27.638 1.954 1.00 12.44 98 ASN A C 1
ATOM 684 O O . ASN A 1 98 ? 15.455 27.528 1.618 1.00 14.57 98 ASN A O 1
ATOM 689 N N . VAL A 1 99 ? 17.051 28.425 2.948 1.00 11.31 99 VAL A N 1
ATOM 690 C CA . VAL A 1 99 ? 16.121 29.177 3.779 1.00 11.12 99 VAL A CA 1
ATOM 691 C C . VAL A 1 99 ? 16.477 30.655 3.730 1.00 10.45 99 VAL A C 1
ATOM 692 O O . VAL A 1 99 ? 17.657 31.027 3.787 1.00 12.62 99 VAL A O 1
ATOM 696 N N . THR A 1 100 ? 15.451 31.494 3.655 1.00 9.71 100 THR A N 1
ATOM 697 C CA . THR A 1 100 ? 15.582 32.920 3.902 1.00 11.38 100 THR A CA 1
ATOM 698 C C . THR A 1 100 ? 14.748 33.239 5.136 1.00 10.02 100 THR A C 1
ATOM 699 O O . THR A 1 100 ? 13.596 32.804 5.240 1.00 13.84 100 THR A O 1
ATOM 703 N N . VAL A 1 101 ? 15.333 33.963 6.086 1.00 10.07 101 VAL A N 1
ATOM 704 C CA . VAL A 1 101 ? 14.624 34.363 7.293 1.00 10.93 101 VAL A CA 1
ATOM 705 C C . VAL A 1 101 ? 14.473 35.868 7.221 1.00 11.96 101 VAL A C 1
ATOM 706 O O . VAL A 1 101 ? 15.474 36.598 7.256 1.00 15.94 101 VAL A O 1
ATOM 710 N N . THR A 1 102 ? 13.223 36.331 7.093 1.00 10.59 102 THR A N 1
ATOM 711 C CA . THR A 1 102 ? 12.920 37.751 6.967 1.00 13.22 102 T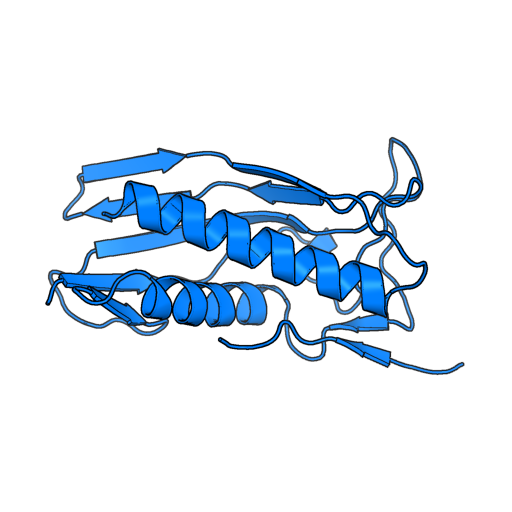HR A CA 1
ATOM 712 C C . THR A 1 102 ? 12.425 38.385 8.261 1.00 13.46 102 THR A C 1
ATOM 713 O O . THR A 1 102 ? 12.321 39.617 8.325 1.00 14.47 102 THR A O 1
ATOM 717 N N . GLY A 1 103 ? 12.098 37.585 9.274 1.00 9.50 103 GLY A N 1
ATOM 718 C CA . GLY A 1 103 ? 11.668 38.088 10.568 1.00 9.26 103 GLY A CA 1
ATOM 719 C C . GLY A 1 103 ? 12.243 37.195 11.648 1.00 7.58 103 GLY A C 1
ATOM 720 O O . GLY A 1 103 ? 12.152 35.967 11.541 1.00 8.81 103 GLY A O 1
ATOM 721 N N . PHE A 1 104 ? 12.837 37.792 12.687 1.00 8.65 104 PHE A N 1
ATOM 722 C CA . PHE A 1 104 ? 13.379 37.029 13.807 1.00 6.62 104 PHE A CA 1
ATOM 723 C C . PHE A 1 104 ? 13.615 38.007 14.944 1.00 8.54 104 PHE A C 1
ATOM 724 O O . PHE A 1 104 ? 14.764 38.369 15.235 1.00 9.67 104 PHE A O 1
ATOM 732 N N . HIS A 1 105 ? 12.536 38.464 15.573 1.00 7.42 105 HIS A N 1
ATOM 733 C CA . HIS A 1 105 ? 12.659 39.634 16.434 1.00 8.14 105 HIS A CA 1
ATOM 734 C C . HIS A 1 105 ? 11.562 39.626 17.479 1.00 7.59 105 HIS A C 1
ATOM 735 O O . HIS A 1 105 ? 10.539 38.961 17.331 1.00 9.64 105 HIS A O 1
ATOM 742 N N . GLY A 1 106 ? 11.791 40.410 18.546 1.00 8.09 106 GLY A N 1
ATOM 743 C CA . GLY A 1 106 ? 10.737 40.703 19.491 1.00 7.71 106 GLY A CA 1
ATOM 744 C C . GLY A 1 106 ? 9.911 41.889 19.033 1.00 9.00 106 GLY A C 1
ATOM 745 O O . GLY A 1 106 ? 10.257 42.582 18.077 1.00 9.87 106 GLY A O 1
ATOM 746 N N . ARG A 1 107 ? 8.804 42.113 19.731 1.00 11.20 107 ARG A N 1
ATOM 747 C CA . ARG A 1 107 ? 7.881 43.181 19.388 1.00 12.53 107 ARG A CA 1
ATOM 748 C C . ARG A 1 107 ? 7.330 43.785 20.671 1.00 13.15 107 ARG A C 1
ATOM 749 O O . ARG A 1 107 ? 7.220 43.108 21.699 1.00 18.11 107 ARG A O 1
ATOM 757 N N . TYR A 1 108 ? 6.974 45.068 20.580 1.00 12.50 108 TYR A N 1
ATOM 758 C CA . TYR A 1 108 ? 6.659 45.907 21.737 1.00 15.12 108 TYR A CA 1
ATOM 759 C C . TYR A 1 108 ? 5.553 45.340 22.609 1.00 20.30 108 TYR A C 1
ATOM 760 O O . TYR A 1 108 ? 5.434 45.737 23.776 1.00 27.19 108 TYR A O 1
ATOM 769 N N . ASP A 1 109 ? 4.732 44.444 22.078 1.00 19.84 109 ASP A N 1
ATOM 770 C CA . ASP A 1 109 ? 3.623 43.885 22.831 1.00 22.26 109 ASP A CA 1
ATOM 771 C C . ASP A 1 109 ? 3.953 42.537 23.462 1.00 21.34 109 ASP A C 1
ATOM 772 O O . ASP A 1 109 ? 3.053 41.870 23.985 1.00 24.12 109 ASP A O 1
ATOM 777 N N . GLY A 1 110 ? 5.221 42.133 23.455 1.00 19.69 110 GLY A N 1
ATOM 778 C CA . GLY A 1 110 ? 5.592 40.854 24.014 1.00 19.18 110 GLY A CA 1
ATOM 779 C C . GLY A 1 110 ? 5.553 39.698 23.041 1.00 19.74 110 GLY A C 1
ATOM 780 O O . GLY A 1 110 ? 5.874 38.567 23.428 1.00 22.77 110 GLY A O 1
ATOM 781 N N . ALA A 1 111 ? 5.173 39.933 21.796 1.00 14.51 111 ALA A N 1
ATOM 782 C CA . ALA A 1 111 ? 5.209 38.867 20.815 1.00 12.05 111 ALA A CA 1
ATOM 783 C C . ALA A 1 111 ? 6.629 38.676 20.291 1.00 13.05 111 ALA A C 1
ATOM 784 O O . ALA A 1 111 ? 7.493 39.549 20.406 1.00 13.95 111 ALA A O 1
ATOM 786 N N A VAL A 1 112 ? 6.810 37.553 19.603 0.32 12.99 112 VAL A N 1
ATOM 787 N N B VAL A 1 112 ? 6.909 37.479 19.813 0.68 8.89 112 VAL A N 1
ATOM 788 C CA A VAL A 1 112 ? 8.087 37.129 19.044 0.32 11.85 112 VAL A CA 1
ATOM 789 C CA B VAL A 1 112 ? 8.104 37.287 19.004 0.68 7.96 112 VAL A CA 1
ATOM 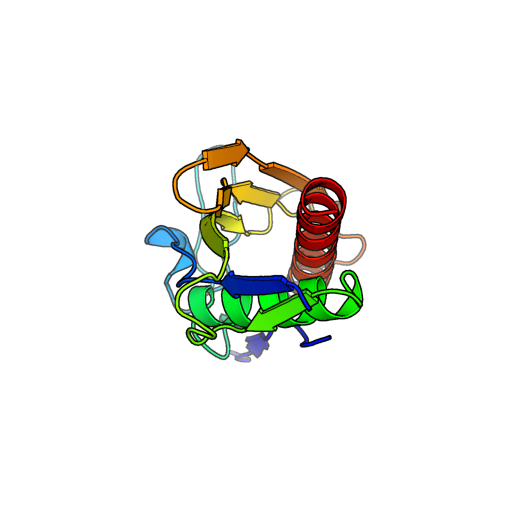790 C C A VAL A 1 112 ? 7.805 36.567 17.653 0.32 10.96 112 VAL A C 1
ATOM 791 C C B VAL A 1 112 ? 7.637 36.820 17.642 0.68 9.77 112 VAL A C 1
ATOM 792 O O A VAL A 1 112 ? 7.040 35.605 17.517 0.32 10.71 112 VAL A O 1
ATOM 793 O O B VAL A 1 112 ? 6.584 36.186 17.511 0.68 11.39 112 VAL A O 1
ATOM 800 N N . VAL A 1 113 ? 8.413 37.163 16.623 1.00 8.21 113 VAL A N 1
ATOM 801 C CA . VAL A 1 113 ? 8.020 36.948 15.235 1.00 10.43 113 VAL A CA 1
ATOM 802 C C . VAL A 1 113 ? 9.126 36.219 14.488 1.00 7.72 113 VAL A C 1
ATOM 803 O O . VAL A 1 113 ? 10.294 36.624 14.537 1.00 8.90 113 VAL A O 1
ATOM 807 N N . ILE A 1 114 ? 8.751 35.162 13.775 1.00 9.11 114 ILE A N 1
ATOM 808 C CA . ILE A 1 114 ? 9.666 34.397 12.935 1.00 11.05 114 ILE A CA 1
ATOM 809 C C . ILE A 1 114 ? 9.017 34.274 11.568 1.00 11.33 114 ILE A C 1
ATOM 810 O O . ILE A 1 114 ? 7.882 33.804 11.460 1.00 16.49 114 ILE A O 1
ATOM 815 N N . SER A 1 115 ? 9.718 34.698 10.523 1.00 9.70 115 SER A N 1
ATOM 816 C CA . SER A 1 115 ? 9.095 34.610 9.207 1.00 9.28 115 SER A CA 1
ATOM 817 C C . SER A 1 115 ? 10.164 34.386 8.156 1.00 8.55 115 SER A C 1
ATOM 818 O O . SER A 1 115 ? 11.341 34.692 8.366 1.00 9.62 115 SER A O 1
ATOM 821 N N . GLY A 1 116 ? 9.742 33.838 7.021 1.00 8.73 116 GLY A N 1
ATOM 822 C CA . GLY A 1 116 ? 10.676 33.625 5.931 1.00 10.15 116 GLY A CA 1
ATOM 823 C C . GLY A 1 116 ? 10.097 32.678 4.906 1.00 9.79 116 GLY A C 1
ATOM 824 O O . GLY A 1 116 ? 8.872 32.559 4.764 1.00 11.57 116 GLY A O 1
ATOM 825 N N A GLU A 1 117 ? 10.992 32.041 4.163 0.48 9.14 117 GLU A N 1
ATOM 826 N N B GLU A 1 117 ? 10.995 31.998 4.195 0.52 9.33 117 GLU A N 1
ATOM 827 C CA A GLU A 1 117 ? 10.575 31.015 3.226 0.48 12.19 117 GLU A CA 1
ATOM 828 C CA B GLU A 1 117 ? 10.598 31.068 3.148 0.52 10.99 117 GLU A CA 1
ATOM 829 C C A GLU A 1 117 ? 11.686 29.991 3.108 0.48 11.08 117 GLU A C 1
ATOM 830 C C B GLU A 1 117 ? 11.697 30.029 2.985 0.52 11.57 117 GLU A C 1
ATOM 831 O O A GLU A 1 117 ? 12.857 30.286 3.364 0.48 10.05 117 GLU A O 1
ATOM 832 O O B GLU A 1 117 ? 12.882 30.357 3.094 0.52 15.96 117 GLU A O 1
ATOM 843 N N . TRP A 1 118 ? 11.305 28.779 2.737 1.00 12.71 118 TRP A N 1
ATOM 844 C CA . TRP A 1 118 ? 12.273 27.712 2.522 1.00 11.54 118 TRP A CA 1
ATOM 845 C C . TRP A 1 118 ? 12.016 27.034 1.188 1.00 10.90 118 TRP A C 1
ATOM 846 O O . TRP A 1 118 ? 10.897 27.062 0.665 1.00 12.32 118 TRP A O 1
ATOM 857 N N . LEU A 1 119 ? 13.079 26.451 0.638 1.00 10.31 119 LEU A N 1
ATOM 858 C CA . LEU A 1 119 ? 13.058 25.815 -0.678 1.00 10.25 119 LEU A CA 1
ATOM 859 C C . LEU A 1 119 ? 13.823 24.502 -0.577 1.00 9.22 119 LEU A C 1
ATOM 860 O O . LEU A 1 119 ? 15.040 24.499 -0.322 1.00 10.76 119 LEU A O 1
ATOM 865 N N . LEU A 1 120 ? 13.105 23.396 -0.756 1.00 10.06 120 LEU A N 1
ATOM 866 C CA . LEU A 1 120 ? 13.680 22.060 -0.824 1.00 11.36 120 LEU A CA 1
ATOM 867 C C . LEU A 1 120 ? 13.843 21.672 -2.289 1.00 11.75 120 LEU A C 1
ATOM 868 O O . LEU A 1 120 ? 12.924 21.862 -3.090 1.00 12.60 120 LEU A O 1
ATOM 873 N N . ASN A 1 121 ? 15.021 21.152 -2.635 1.00 11.49 121 ASN A N 1
ATOM 874 C CA . ASN A 1 121 ? 15.352 20.755 -3.999 1.00 12.99 121 ASN A CA 1
ATOM 875 C C . ASN A 1 121 ? 15.768 19.292 -3.996 1.00 10.83 121 ASN A C 1
ATOM 876 O O . ASN A 1 121 ? 16.762 18.926 -3.358 1.00 12.33 121 ASN A O 1
ATOM 881 N N . HIS A 1 122 ? 15.012 18.460 -4.706 1.00 15.31 122 HIS A N 1
ATOM 882 C CA . HIS A 1 122 ? 15.358 17.055 -4.929 1.00 16.79 122 HIS A CA 1
ATOM 883 C C . HIS A 1 122 ? 15.552 16.852 -6.428 1.00 17.84 122 HIS A C 1
ATOM 884 O O . HIS A 1 122 ? 14.572 16.709 -7.167 1.00 16.71 122 HIS A O 1
ATOM 891 N N . GLN A 1 123 ? 16.810 16.839 -6.874 1.00 18.77 123 GLN A N 1
ATOM 892 C CA . GLN A 1 123 ? 17.138 16.600 -8.283 1.00 21.39 123 GLN A CA 1
ATOM 893 C C . GLN A 1 123 ? 16.310 17.486 -9.211 1.00 20.80 123 GLN A C 1
ATOM 894 O O . GLN A 1 123 ? 15.847 17.063 -10.276 1.00 19.59 123 GLN A O 1
ATOM 900 N N . GLY A 1 124 ? 16.101 18.727 -8.789 1.00 18.23 124 GLY A N 1
ATOM 901 C CA . GLY A 1 124 ? 15.401 19.701 -9.581 1.00 19.77 124 GLY A CA 1
ATOM 902 C C . GLY A 1 124 ? 13.932 19.839 -9.255 1.00 18.40 124 GLY A C 1
ATOM 903 O O . GLY A 1 124 ? 13.321 20.834 -9.661 1.00 20.00 124 GLY A O 1
ATOM 904 N N . GLN A 1 125 ? 13.348 18.867 -8.553 1.00 15.94 125 GLN A N 1
ATOM 905 C CA . GLN A 1 125 ? 11.969 18.997 -8.095 1.00 14.62 125 GLN A CA 1
ATOM 906 C C . GLN A 1 125 ? 11.939 19.862 -6.843 1.00 11.93 125 GLN A C 1
ATOM 907 O O . GLN A 1 125 ? 12.771 19.705 -5.944 1.00 17.01 125 GLN A O 1
ATOM 913 N N . LEU A 1 126 ? 10.982 20.778 -6.779 1.00 10.43 126 LEU A N 1
ATOM 914 C CA . LEU A 1 126 ? 11.018 21.827 -5.770 1.00 10.16 126 LEU A CA 1
ATOM 915 C C . LEU A 1 126 ? 9.776 21.810 -4.897 1.00 11.29 126 LEU A C 1
ATOM 916 O O . LEU A 1 126 ? 8.671 21.508 -5.357 1.00 13.37 126 LEU A O 1
ATOM 921 N N . ILE A 1 127 ? 9.978 22.144 -3.626 1.00 10.85 127 ILE A N 1
ATOM 922 C CA . ILE A 1 127 ? 8.903 22.534 -2.723 1.00 12.63 127 ILE A CA 1
ATOM 923 C C . ILE A 1 127 ? 9.339 23.846 -2.098 1.00 13.11 127 ILE A C 1
ATOM 924 O O . ILE A 1 127 ? 10.399 23.906 -1.467 1.00 14.08 127 ILE A O 1
ATOM 929 N N . LYS A 1 128 ? 8.548 24.901 -2.293 1.00 15.57 128 LYS A N 1
ATOM 930 C CA . LYS A 1 128 ? 8.874 26.229 -1.783 1.00 16.07 128 LYS A CA 1
ATOM 931 C C . LYS A 1 128 ? 7.716 26.707 -0.919 1.00 15.98 128 LYS A C 1
ATOM 932 O O . LYS A 1 128 ? 6.584 26.800 -1.401 1.00 18.16 128 LYS A O 1
ATOM 938 N N . ARG A 1 129 ? 8.000 27.028 0.353 1.00 13.77 129 ARG A N 1
ATOM 939 C CA . ARG A 1 129 ? 6.936 27.355 1.309 1.00 15.83 129 ARG A CA 1
ATOM 940 C C . ARG A 1 129 ? 7.287 28.578 2.146 1.00 15.80 129 ARG A C 1
ATOM 941 O O . ARG A 1 129 ? 8.409 28.657 2.685 1.00 15.55 129 ARG A O 1
ATOM 949 N N . PRO A 1 130 ? 6.357 29.511 2.315 1.00 13.97 130 PRO A N 1
ATOM 950 C CA . PRO A 1 130 ? 6.566 30.595 3.274 1.00 12.15 130 PRO A CA 1
ATOM 951 C C . PRO A 1 130 ? 6.225 30.109 4.672 1.00 12.17 130 PRO A C 1
ATOM 952 O O . PRO A 1 130 ? 5.465 29.155 4.859 1.00 15.68 130 PRO A O 1
ATOM 956 N N . PHE A 1 131 ? 6.795 30.791 5.664 1.00 12.31 131 PHE A N 1
ATOM 957 C CA . PHE A 1 131 ? 6.434 30.536 7.050 1.00 11.76 131 PHE A CA 1
ATOM 958 C C . PHE A 1 131 ? 6.318 31.852 7.803 1.00 8.84 131 PHE A C 1
ATOM 959 O O . PHE A 1 131 ? 7.011 32.830 7.505 1.00 10.59 131 PHE A O 1
ATOM 967 N N . HIS A 1 132 ? 5.423 31.856 8.784 1.00 12.13 132 HIS A N 1
ATOM 968 C CA . HIS A 1 132 ? 5.245 32.993 9.679 1.00 13.34 132 HIS A CA 1
ATOM 969 C C . HIS A 1 132 ? 4.718 32.435 10.987 1.00 12.79 132 HIS A C 1
ATOM 970 O O . HIS A 1 132 ? 3.660 31.795 11.009 1.00 14.34 132 HIS A O 1
ATOM 977 N N . LEU A 1 133 ? 5.472 32.645 12.065 1.00 10.41 133 LEU A N 1
ATOM 978 C CA . LEU A 1 133 ? 5.078 32.203 13.394 1.00 10.17 133 LEU A CA 1
ATOM 979 C C . LEU A 1 133 ? 5.113 33.395 14.329 1.00 9.98 133 LEU A C 1
ATOM 980 O O . LEU A 1 133 ? 5.980 34.264 14.207 1.00 13.49 133 LEU A O 1
ATOM 985 N N . GLU A 1 134 ? 4.173 33.430 15.264 1.00 11.96 134 GLU A N 1
ATOM 986 C CA . GLU A 1 134 ? 4.157 34.445 16.304 1.00 13.82 134 GLU A CA 1
ATOM 987 C C . GLU A 1 134 ? 3.894 33.753 17.629 1.00 14.67 134 GLU A C 1
ATOM 988 O O . GLU A 1 134 ? 2.954 32.960 17.745 1.00 18.97 134 GLU A O 1
ATOM 994 N N . LEU A 1 135 ? 4.752 34.014 18.607 1.00 13.16 135 LEU A N 1
ATOM 995 C CA . LEU A 1 135 ? 4.649 33.417 19.928 1.00 13.66 135 LEU A CA 1
ATOM 996 C C . LEU A 1 135 ? 4.646 34.539 20.947 1.00 13.01 135 LEU A C 1
ATOM 997 O O . LEU A 1 135 ? 5.172 35.617 20.699 1.00 18.20 135 LEU A O 1
ATOM 1002 N N . LYS A 1 136 ? 4.044 34.288 22.097 1.00 18.63 136 LYS A N 1
ATOM 1003 C CA . LYS A 1 136 ? 4.007 35.276 23.162 1.00 22.32 136 LYS A CA 1
ATOM 1004 C C . LYS A 1 136 ? 5.140 35.001 24.139 1.00 20.16 136 LYS A C 1
ATOM 1005 O O . LYS A 1 136 ? 5.355 33.857 24.546 1.00 23.20 136 LYS A O 1
ATOM 1011 N N . GLN A 1 137 ? 5.862 36.050 24.501 1.00 19.62 137 GLN A N 1
ATOM 1012 C CA . GLN A 1 137 ? 6.806 36.000 25.604 1.00 25.84 137 GLN A CA 1
ATOM 1013 C C . GLN A 1 137 ? 6.034 36.134 26.909 1.00 26.25 137 GLN A C 1
ATOM 1014 O O . GLN A 1 137 ? 5.249 37.069 27.069 1.00 30.51 137 GLN A O 1
ATOM 1020 N N . GLN A 1 138 ? 6.271 35.224 27.856 1.00 31.07 138 GLN A N 1
ATOM 1021 C CA . GLN A 1 138 ? 5.542 35.278 29.122 1.00 33.69 138 GLN A CA 1
ATOM 1022 C C . GLN A 1 138 ? 6.224 36.152 30.174 1.00 32.64 138 GLN A C 1
ATOM 1023 O O . GLN A 1 138 ? 5.540 36.872 30.910 1.00 40.18 138 GLN A O 1
ATOM 1029 N N . LYS A 1 139 ? 7.550 36.105 30.269 1.00 24.70 139 LYS A N 1
ATOM 1030 C CA . LYS A 1 139 ? 8.318 36.984 31.141 1.00 23.26 139 LYS A CA 1
ATOM 1031 C C . LYS A 1 139 ? 9.059 38.017 30.300 1.00 19.75 139 LYS A C 1
ATOM 1032 O O . LYS A 1 139 ? 9.321 37.809 29.114 1.00 18.92 139 LYS A O 1
ATOM 1038 N N A ASP A 1 140 ? 9.407 39.136 30.932 0.43 21.76 140 ASP A N 1
ATOM 1039 N N B ASP A 1 140 ? 9.415 39.127 30.939 0.57 20.04 140 ASP A N 1
ATOM 1040 C CA A ASP A 1 140 ? 10.031 40.248 30.228 0.43 23.38 140 ASP A CA 1
ATOM 1041 C CA B ASP A 1 140 ? 10.046 40.236 30.244 0.57 19.69 140 ASP A CA 1
ATOM 1042 C C A ASP A 1 140 ? 11.538 40.034 30.077 0.43 19.50 140 ASP A C 1
ATOM 1043 C C B ASP A 1 140 ? 11.530 39.955 30.001 0.57 17.73 140 ASP A C 1
ATOM 1044 O O A ASP A 1 140 ? 12.155 39.238 30.790 0.43 19.95 140 ASP A O 1
ATOM 1045 O O B ASP A 1 140 ? 12.123 39.035 30.570 0.57 19.06 140 ASP A O 1
ATOM 1054 N N . GLY A 1 141 ? 12.128 40.758 29.133 1.00 15.52 141 GLY A N 1
ATOM 1055 C CA . GLY A 1 141 ? 13.569 40.792 28.978 1.00 14.91 141 GLY A CA 1
ATOM 1056 C C . GLY A 1 141 ? 14.050 40.116 27.698 1.00 12.35 141 GLY A C 1
ATOM 1057 O O . GLY A 1 141 ? 13.349 39.317 27.067 1.00 12.46 141 GLY A O 1
ATOM 1058 N N . TYR A 1 142 ? 15.300 40.434 27.337 1.00 12.21 142 TYR A N 1
ATOM 1059 C CA . TYR A 1 142 ? 15.897 39.869 26.132 1.00 12.00 142 TYR A CA 1
ATOM 1060 C C . TYR A 1 142 ? 16.185 38.380 26.276 1.00 9.51 142 TYR A C 1
ATOM 1061 O O . TYR A 1 142 ? 16.129 37.647 25.281 1.00 10.94 142 TYR A O 1
ATOM 1070 N N . ASP A 1 143 ? 16.532 37.913 27.479 1.00 11.27 143 ASP A N 1
ATOM 1071 C CA . ASP A 1 143 ? 16.744 36.478 27.654 1.00 10.09 143 ASP A CA 1
ATOM 1072 C C . ASP A 1 143 ? 15.505 35.694 27.242 1.00 10.80 143 ASP A C 1
ATOM 1073 O O . ASP A 1 143 ? 15.589 34.743 26.455 1.00 11.40 143 ASP A O 1
ATOM 1078 N N . GLU A 1 144 ? 14.337 36.100 27.745 1.00 11.36 144 GLU A N 1
ATOM 1079 C CA . GLU A 1 144 ? 13.090 35.420 27.393 1.00 12.69 144 GLU A CA 1
ATOM 1080 C C . GLU A 1 144 ? 12.752 35.591 25.918 1.00 10.55 144 GLU A C 1
ATOM 1081 O O . GLU A 1 144 ? 12.246 34.657 25.284 1.00 11.05 144 GLU A O 1
ATOM 1087 N N . MET A 1 145 ? 13.000 36.777 25.355 1.00 10.82 145 MET A N 1
ATOM 1088 C CA . MET A 1 145 ? 12.776 36.977 23.926 1.00 8.08 145 MET A CA 1
ATOM 1089 C C . MET A 1 145 ? 13.548 35.950 23.108 1.00 8.28 145 MET A C 1
ATOM 1090 O O . MET A 1 145 ? 13.009 35.351 22.166 1.00 10.04 145 MET A O 1
ATOM 1095 N N . VAL A 1 146 ? 14.828 35.759 23.434 1.00 7.67 146 VAL A N 1
ATOM 1096 C CA . VAL A 1 146 ? 15.658 34.833 22.666 1.00 7.65 146 VAL A CA 1
ATOM 1097 C C . VAL A 1 146 ? 15.248 33.392 22.932 1.00 8.97 146 VAL A C 1
ATOM 1098 O O . VAL A 1 146 ? 15.252 32.555 22.021 1.00 10.35 146 VAL A O 1
ATOM 1102 N N . LYS A 1 147 ? 14.897 33.073 24.182 1.00 9.96 147 LYS A N 1
ATOM 1103 C CA . LYS A 1 147 ? 14.388 31.739 24.478 1.00 11.02 147 LYS A CA 1
ATOM 1104 C C . LYS A 1 147 ? 13.175 31.413 23.616 1.00 10.39 147 LYS A C 1
ATOM 1105 O O . LYS A 1 147 ? 13.087 30.318 23.043 1.00 11.16 147 LYS A O 1
ATOM 1111 N N . VAL A 1 148 ? 12.243 32.359 23.491 1.00 10.27 148 VAL A N 1
ATOM 1112 C CA . VAL A 1 148 ? 11.031 32.100 22.719 1.00 10.48 148 VAL A CA 1
ATOM 1113 C C . VAL A 1 148 ? 11.319 32.083 21.215 1.00 11.07 148 VAL A C 1
ATOM 1114 O O . VAL A 1 148 ? 10.728 31.284 20.472 1.00 10.98 148 VAL A O 1
ATOM 1118 N N . LEU A 1 149 ? 12.250 32.922 20.740 1.00 11.40 149 LEU A N 1
ATOM 1119 C CA . LEU A 1 149 ? 12.693 32.806 19.348 1.00 9.42 149 LEU A CA 1
ATOM 1120 C C . LEU A 1 149 ? 13.262 31.422 19.061 1.00 10.59 149 LEU A C 1
ATOM 1121 O O . LEU A 1 149 ? 12.972 30.832 18.013 1.00 11.82 149 LEU A O 1
ATOM 1126 N N . ALA A 1 150 ? 14.076 30.884 19.976 1.00 10.91 150 ALA A N 1
ATOM 1127 C CA . ALA A 1 150 ? 14.626 29.548 19.769 1.00 9.88 150 ALA A CA 1
ATOM 1128 C C . ALA A 1 150 ? 13.521 28.498 19.739 1.00 12.20 150 ALA A C 1
ATOM 1129 O O . ALA A 1 150 ? 13.558 27.573 18.921 1.00 13.31 150 ALA A O 1
ATOM 1131 N N . GLN A 1 151 ? 12.523 28.629 20.620 1.00 11.81 151 GLN A N 1
ATOM 1132 C CA . GLN A 1 151 ? 11.379 27.719 20.603 1.00 13.55 151 GLN A CA 1
ATOM 1133 C C . GLN A 1 151 ? 10.628 27.796 19.275 1.00 13.18 151 GLN A C 1
ATOM 1134 O O . GLN A 1 151 ? 10.266 26.766 18.688 1.00 13.54 151 GLN A O 1
ATOM 1140 N N . GLY A 1 152 ? 10.386 29.013 18.784 1.00 11.85 152 GLY A N 1
ATOM 1141 C CA . GLY A 1 152 ? 9.712 29.159 17.504 1.00 12.79 152 GLY A CA 1
ATOM 1142 C C . GLY A 1 152 ? 10.528 28.623 16.344 1.00 10.97 152 GLY A C 1
ATOM 1143 O O . GLY A 1 152 ? 9.975 28.036 15.408 1.00 12.82 152 GLY A O 1
ATOM 1144 N N . TRP A 1 153 ? 11.850 28.826 16.377 1.00 10.11 153 TRP A N 1
ATOM 1145 C CA . TRP A 1 153 ? 12.702 28.272 15.331 1.00 10.77 153 TRP A CA 1
ATOM 1146 C C . TRP A 1 153 ? 12.669 26.752 15.363 1.00 11.96 153 TRP A C 1
ATOM 1147 O O . TRP A 1 153 ? 12.667 26.102 14.312 1.00 13.62 153 TRP A O 1
ATOM 1158 N N . ALA A 1 154 ? 12.611 26.164 16.562 1.00 11.21 154 ALA A N 1
ATOM 1159 C CA . ALA A 1 154 ? 12.460 24.716 16.650 1.00 13.20 154 ALA A CA 1
ATOM 1160 C C . ALA A 1 154 ? 11.112 24.272 16.090 1.00 14.53 154 ALA A C 1
ATOM 1161 O O . ALA A 1 154 ? 11.020 23.219 15.441 1.00 14.50 154 ALA A O 1
ATOM 1163 N N . GLN A 1 155 ? 10.058 25.061 16.327 1.00 13.70 155 GLN A N 1
ATOM 1164 C CA . GLN A 1 155 ? 8.751 24.742 15.760 1.00 14.60 155 GLN A CA 1
ATOM 1165 C C . GLN A 1 155 ? 8.796 24.765 14.240 1.00 14.83 155 GLN A C 1
ATOM 1166 O O . GLN A 1 155 ? 8.246 23.872 13.577 1.00 16.72 155 GLN A O 1
ATOM 1172 N N . GLU A 1 156 ? 9.450 25.777 13.663 1.00 13.16 156 GLU A N 1
ATOM 1173 C CA . GLU A 1 156 ? 9.553 25.828 12.209 1.00 12.14 156 GLU A CA 1
ATOM 1174 C C . GLU A 1 156 ? 10.343 24.645 11.674 1.00 13.55 156 GLU A C 1
ATOM 1175 O O . GLU A 1 156 ? 9.996 24.083 10.630 1.00 16.57 156 GLU A O 1
ATOM 1181 N N . SER A 1 157 ? 11.400 24.245 12.384 1.00 15.20 157 SER A N 1
ATOM 1182 C CA . SER A 1 157 ? 12.144 23.055 11.995 1.00 14.29 157 SER A CA 1
ATOM 1183 C C . SER A 1 157 ? 11.245 21.826 11.997 1.00 15.43 157 SER A C 1
ATOM 1184 O O . SER A 1 157 ? 11.347 20.973 11.107 1.00 18.98 157 SER A O 1
ATOM 1187 N N . ALA A 1 158 ? 10.344 21.728 12.983 1.00 18.36 158 ALA A N 1
ATOM 1188 C CA . ALA A 1 158 ? 9.395 20.619 13.012 1.00 19.03 158 ALA A CA 1
ATOM 1189 C C . ALA A 1 158 ? 8.443 20.660 11.818 1.00 19.98 158 ALA A C 1
ATOM 1190 O O . ALA A 1 158 ? 8.097 19.610 11.256 1.00 21.69 158 ALA A O 1
ATOM 1192 N N . ASN A 1 159 ? 7.995 21.860 11.431 1.00 20.01 159 ASN A N 1
ATOM 1193 C CA . ASN A 1 159 ? 7.155 22.012 10.243 1.00 22.79 159 ASN A CA 1
ATOM 1194 C C . ASN A 1 159 ? 7.872 21.494 9.005 1.00 19.96 159 ASN A C 1
ATOM 1195 O O . ASN A 1 159 ? 7.291 20.763 8.194 1.00 22.33 159 ASN A O 1
ATOM 1200 N N . ILE A 1 160 ? 9.130 21.901 8.824 1.00 16.99 160 ILE A N 1
ATOM 1201 C CA . ILE A 1 160 ? 9.898 21.460 7.662 1.00 16.37 160 ILE A CA 1
ATOM 1202 C C . ILE A 1 160 ? 10.090 19.950 7.686 1.00 18.38 160 ILE A C 1
ATOM 1203 O O . ILE A 1 160 ? 9.944 19.274 6.661 1.00 20.03 160 ILE A O 1
ATOM 1208 N N . ALA A 1 161 ? 10.425 19.396 8.855 1.00 15.59 161 ALA A N 1
ATOM 1209 C CA . ALA A 1 161 ? 10.620 17.954 8.965 1.00 19.97 161 ALA A CA 1
ATOM 1210 C C . ALA A 1 161 ? 9.346 17.195 8.623 1.00 21.77 161 ALA A C 1
ATOM 1211 O O . ALA A 1 161 ? 9.394 16.161 7.946 1.00 23.53 161 ALA A O 1
ATOM 1213 N N . ARG A 1 162 ? 8.192 17.690 9.084 1.00 20.53 162 ARG A N 1
ATOM 1214 C CA . ARG A 1 162 ? 6.933 17.026 8.759 1.00 24.47 162 ARG A CA 1
ATOM 1215 C C . ARG A 1 162 ? 6.715 16.966 7.254 1.00 29.42 162 ARG A C 1
ATOM 1216 O O . ARG A 1 162 ? 6.248 15.950 6.726 1.00 31.08 162 ARG A O 1
ATOM 1224 N N . GLU A 1 163 ? 7.065 18.040 6.544 1.00 28.92 163 GLU A N 1
ATOM 1225 C CA . GLU A 1 163 ? 6.972 18.030 5.087 1.00 33.86 163 GLU A CA 1
ATOM 1226 C C . GLU A 1 163 ? 7.980 17.064 4.479 1.00 31.89 163 GLU A C 1
ATOM 1227 O O . GLU A 1 163 ? 7.627 16.240 3.625 1.00 34.42 163 GLU A O 1
ATOM 1233 N N . ILE A 1 164 ? 9.245 17.165 4.899 1.00 31.21 164 ILE A N 1
ATOM 1234 C CA . ILE A 1 164 ? 10.311 16.321 4.364 1.00 31.01 164 ILE A CA 1
ATOM 1235 C C . ILE A 1 164 ? 9.991 14.848 4.556 1.00 32.98 164 ILE A C 1
ATOM 1236 O O . ILE A 1 164 ? 10.304 14.018 3.691 1.00 36.78 164 ILE A O 1
ATOM 1241 N N . SER A 1 165 ? 9.375 14.495 5.681 1.00 32.98 165 SER A N 1
ATOM 1242 C CA . SER A 1 165 ? 8.889 13.137 5.883 1.00 38.65 165 SER A CA 1
ATOM 1243 C C . SER A 1 165 ? 7.747 12.850 4.918 1.00 43.52 165 SER A C 1
ATOM 1244 O O . SER A 1 165 ? 7.752 11.842 4.218 1.00 51.78 165 SER A O 1
#

Nearest PDB structures (foldseek):
  6osx-assembly1_A  TM=1.007E+00  e=1.604E-35  Enterobacter cloacae
  8q2d-assembly1_A  TM=9.907E-01  e=8.830E-29  Escherichia coli
  8q2c-assembly1_B  TM=9.894E-01  e=1.366E-28  Escherichia coli
  2iqi-assembly6_F  TM=8.220E-01  e=8.907E-10  Xanthomonas campestris pv. campestris
  2iqi-assembly7_G  TM=7.607E-01  e=2.415E-09  Xanthomonas campestris pv. campestris